Protein AF-A0A919BZ36-F1 (afdb_monomer_lite)

Sequence (73 aa):
MLQIDLSAAPNGTADVLGHVSALRPLPLRSSCSGGFEAEGIDYDRRSGVLRVIVISPGFCVLTDSKTYKFTRG

Organism: NCBI:txid68183

Radius of gyration: 16.8 Å; chains: 1; bounding box: 35×18×52 Å

Foldseek 3Di:
DKDWDWPDDDDPPDDIDTDIDPPDDDPLDDPDDDDKDWPDWDADPVQQKIKTWIAHPDPCSVPPTDIDIDHDD

pLDDT: mean 78.92, std 8.85, range [56.78, 95.0]

Structure (mmCIF, N/CA/C/O backbone):
data_AF-A0A919BZ36-F1
#
_entry.id   AF-A0A919BZ36-F1
#
loop_
_atom_site.group_PDB
_atom_site.id
_atom_site.type_symbol
_atom_site.label_atom_id
_atom_site.label_alt_id
_atom_site.label_comp_id
_atom_site.label_asym_id
_atom_site.label_entity_id
_atom_site.label_seq_id
_atom_site.pdbx_PDB_ins_code
_atom_site.Cartn_x
_atom_site.Cartn_y
_atom_site.Cartn_z
_atom_site.occupancy
_atom_site.B_iso_or_equiv
_atom_site.auth_seq_id
_atom_site.auth_comp_id
_atom_site.auth_asym_id
_atom_site.auth_atom_id
_atom_site.pdbx_PDB_model_num
ATOM 1 N N . MET A 1 1 ? -1.573 0.377 3.468 1.00 62.84 1 MET A N 1
ATOM 2 C CA . MET A 1 1 ? -2.454 0.598 4.640 1.00 62.84 1 MET A CA 1
ATOM 3 C C . MET A 1 1 ? -1.720 0.114 5.869 1.00 62.84 1 MET A C 1
ATOM 5 O O . MET A 1 1 ? -1.190 -0.993 5.824 1.00 62.84 1 MET A O 1
ATOM 9 N N . LEU A 1 2 ? -1.660 0.946 6.902 1.00 75.50 2 LEU A N 1
ATOM 10 C CA . LEU A 1 2 ? -1.061 0.603 8.186 1.00 75.50 2 LEU A CA 1
ATOM 11 C C . LEU A 1 2 ? -2.197 0.377 9.181 1.00 75.50 2 LEU A C 1
ATOM 13 O O . LEU A 1 2 ? -3.138 1.170 9.213 1.00 75.50 2 LEU A O 1
ATOM 17 N N . GLN A 1 3 ? -2.126 -0.711 9.936 1.00 80.25 3 GLN A N 1
ATOM 18 C CA . GLN A 1 3 ? -2.938 -0.909 11.129 1.00 80.25 3 GLN A CA 1
ATOM 19 C C . GLN A 1 3 ? -2.030 -0.760 12.340 1.00 80.25 3 GLN A C 1
ATOM 21 O O . GLN A 1 3 ? -0.863 -1.152 12.309 1.00 80.25 3 GLN A O 1
ATOM 26 N N . ILE A 1 4 ? -2.568 -0.121 13.370 1.00 88.62 4 ILE A N 1
ATOM 27 C CA . ILE A 1 4 ? -1.886 0.080 14.638 1.00 88.62 4 ILE A CA 1
ATOM 28 C C . ILE A 1 4 ? -2.731 -0.640 15.678 1.00 88.62 4 ILE A C 1
ATOM 30 O O . ILE A 1 4 ? -3.839 -0.203 15.987 1.00 88.62 4 ILE A O 1
ATOM 34 N N . ASP A 1 5 ? -2.213 -1.754 16.176 1.00 90.44 5 ASP A N 1
ATOM 35 C CA . ASP A 1 5 ? -2.839 -2.544 17.227 1.00 90.44 5 ASP A CA 1
ATOM 36 C C . ASP A 1 5 ? -2.342 -2.039 18.578 1.00 90.44 5 ASP A C 1
ATOM 38 O O . ASP A 1 5 ? -1.146 -2.090 18.865 1.00 90.44 5 ASP A O 1
ATOM 42 N N . LEU A 1 6 ? -3.248 -1.511 19.396 1.00 93.56 6 LEU A N 1
ATOM 43 C CA . LEU A 1 6 ? -2.917 -0.956 20.707 1.00 93.56 6 LEU A CA 1
ATOM 44 C C . LEU A 1 6 ? -3.096 -2.018 21.793 1.00 93.56 6 LEU A C 1
ATOM 46 O O . LEU A 1 6 ? -4.098 -2.733 21.803 1.00 93.56 6 LEU A O 1
ATOM 50 N N . SER A 1 7 ? -2.153 -2.098 22.735 1.00 93.94 7 SER A N 1
ATOM 51 C CA . SER A 1 7 ? -2.222 -3.051 23.852 1.00 93.94 7 SER A CA 1
ATOM 52 C C . SER A 1 7 ? -3.359 -2.754 24.839 1.00 93.94 7 SER A C 1
ATOM 54 O O . SER A 1 7 ? -3.789 -3.646 25.568 1.00 93.94 7 SER A O 1
ATOM 56 N N . ALA A 1 8 ? -3.846 -1.512 24.865 1.00 91.50 8 ALA A N 1
ATOM 57 C CA . ALA A 1 8 ? -4.982 -1.057 25.658 1.00 91.50 8 ALA A CA 1
ATOM 58 C C . ALA A 1 8 ? -5.633 0.181 25.012 1.00 91.50 8 ALA A C 1
ATOM 60 O O . ALA A 1 8 ? -5.082 0.786 24.094 1.00 91.50 8 ALA A O 1
ATOM 61 N N . ALA A 1 9 ? -6.809 0.586 25.493 1.00 91.38 9 ALA A N 1
ATOM 62 C CA . ALA A 1 9 ? -7.428 1.836 25.058 1.00 91.38 9 ALA A CA 1
ATOM 63 C C . ALA A 1 9 ? -6.649 3.053 25.608 1.00 91.38 9 ALA A C 1
ATOM 65 O O . ALA A 1 9 ? -6.380 3.091 26.812 1.00 91.38 9 ALA A O 1
ATOM 66 N N . PRO A 1 10 ? -6.319 4.068 24.783 1.00 91.75 10 PRO A N 1
ATOM 67 C CA . PRO A 1 10 ? -5.710 5.303 25.270 1.00 91.75 10 PRO A CA 1
ATOM 68 C C . PRO A 1 10 ? -6.649 6.041 26.229 1.00 91.75 10 PRO A C 1
ATOM 70 O O . PRO A 1 10 ? -7.793 6.327 25.883 1.00 91.75 10 PRO A O 1
ATOM 73 N N . ASN A 1 11 ? -6.159 6.369 27.424 1.00 92.12 11 ASN A N 1
ATOM 74 C CA . ASN A 1 11 ? -6.929 7.053 28.471 1.00 92.12 11 ASN A CA 1
ATOM 75 C C . ASN A 1 11 ? -6.305 8.388 28.924 1.00 92.12 11 ASN A C 1
ATOM 77 O O . ASN A 1 11 ? -6.824 9.032 29.832 1.00 92.12 11 ASN A O 1
ATOM 81 N N . GLY A 1 12 ? -5.200 8.805 28.298 1.00 90.38 12 GLY A N 1
ATOM 82 C CA . GLY A 1 12 ? -4.547 10.092 28.548 1.00 90.38 12 GLY A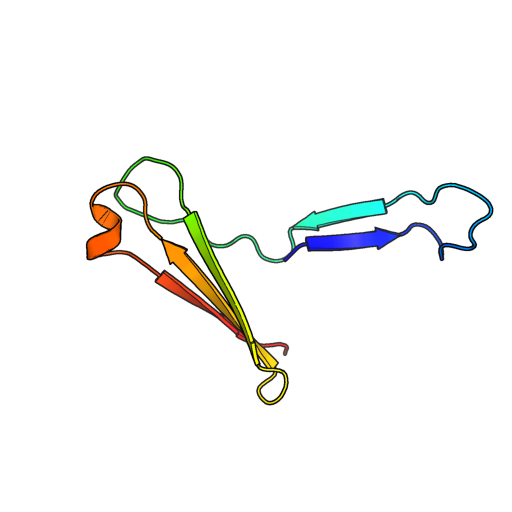 CA 1
ATOM 83 C C . GLY A 1 12 ? -3.677 10.164 29.806 1.00 90.38 12 GLY A C 1
ATOM 84 O O . GLY A 1 12 ? -3.163 11.237 30.100 1.00 90.38 12 GLY A O 1
ATOM 85 N N . THR A 1 13 ? -3.492 9.065 30.547 1.00 93.06 13 THR A N 1
ATOM 86 C CA . THR A 1 13 ? -2.688 9.063 31.785 1.00 93.06 13 THR A CA 1
ATOM 87 C C . THR A 1 13 ? -1.304 8.436 31.626 1.00 93.06 13 THR A C 1
ATOM 89 O O . THR A 1 13 ? -0.447 8.648 32.479 1.00 93.06 13 THR A O 1
ATOM 92 N N . ALA A 1 14 ? -1.088 7.637 30.578 1.00 91.56 14 ALA A N 1
ATOM 93 C CA . ALA A 1 14 ? 0.177 6.962 30.294 1.00 91.56 14 ALA A CA 1
ATOM 94 C C . ALA A 1 14 ? 0.294 6.583 28.807 1.00 91.56 14 ALA A C 1
ATOM 96 O O . ALA A 1 14 ? -0.704 6.572 28.079 1.00 91.56 14 ALA A O 1
ATOM 97 N N . ASP A 1 15 ? 1.509 6.229 28.389 1.00 93.88 15 ASP A N 1
ATOM 98 C CA . ASP A 1 15 ? 1.788 5.707 27.051 1.00 93.88 15 ASP A CA 1
ATOM 99 C C . ASP A 1 15 ? 1.184 4.306 26.854 1.00 93.88 15 ASP A C 1
ATOM 101 O O . ASP A 1 15 ? 1.182 3.470 27.761 1.00 93.88 15 ASP A O 1
ATOM 105 N N . VAL A 1 16 ? 0.702 4.035 25.637 1.00 94.56 16 VAL A N 1
ATOM 106 C CA . VAL A 1 16 ? 0.172 2.727 25.227 1.00 94.56 16 VAL A CA 1
ATOM 107 C C . VAL A 1 16 ? 1.073 2.138 24.150 1.00 94.56 16 VAL A C 1
ATOM 109 O O . VAL A 1 16 ? 1.376 2.793 23.153 1.00 94.56 16 VAL A O 1
ATOM 112 N N . LEU A 1 17 ? 1.475 0.879 24.328 1.00 95.00 17 LEU A N 1
ATOM 113 C CA . LEU A 1 17 ? 2.258 0.166 23.325 1.00 95.00 17 LEU A CA 1
ATOM 114 C C . LEU A 1 17 ? 1.401 -0.104 22.084 1.00 95.00 17 LEU A C 1
ATOM 116 O O . LEU A 1 17 ? 0.308 -0.663 22.178 1.00 95.00 17 LEU A O 1
ATOM 120 N N . GLY A 1 18 ? 1.926 0.278 20.922 1.00 91.62 18 GLY A N 1
ATOM 121 C CA . GLY A 1 18 ? 1.321 0.018 19.622 1.00 91.62 18 GLY A CA 1
ATOM 122 C C . GLY A 1 18 ? 2.187 -0.915 18.783 1.00 91.62 18 GLY A C 1
ATOM 123 O O . GLY A 1 18 ? 3.398 -0.720 18.685 1.00 91.62 18 GLY A O 1
ATOM 124 N N . HIS A 1 19 ? 1.569 -1.905 18.145 1.00 92.12 19 HIS A N 1
ATOM 125 C CA . HIS A 1 19 ? 2.201 -2.708 17.107 1.00 92.12 19 HIS A CA 1
ATOM 126 C C . HIS A 1 19 ? 1.736 -2.231 15.731 1.00 92.12 19 HIS A C 1
ATOM 128 O O . HIS A 1 19 ? 0.539 -2.175 15.457 1.00 92.12 19 HIS A O 1
ATOM 134 N N . VAL A 1 20 ? 2.684 -1.877 14.862 1.00 87.75 20 VAL A N 1
ATOM 135 C CA . VAL A 1 20 ? 2.384 -1.412 13.505 1.00 87.75 20 VAL A CA 1
ATOM 136 C C . VAL A 1 20 ? 2.487 -2.583 12.541 1.00 87.75 20 VAL A C 1
ATOM 138 O O . VAL A 1 20 ? 3.568 -3.132 12.338 1.00 87.75 20 VAL A O 1
ATOM 141 N N . SER A 1 21 ? 1.373 -2.924 11.901 1.00 80.88 21 SER A N 1
ATOM 142 C CA . SER A 1 21 ? 1.317 -3.949 10.867 1.00 80.88 21 SER A CA 1
ATOM 143 C C . SER A 1 21 ? 1.033 -3.333 9.494 1.00 80.88 21 SER A C 1
ATOM 145 O O . SER A 1 21 ? 0.111 -2.534 9.287 1.00 80.88 21 SER A O 1
ATOM 147 N N . ALA A 1 22 ? 1.849 -3.711 8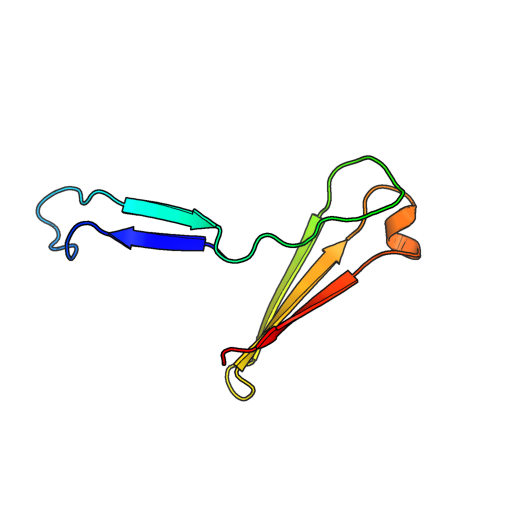.510 1.00 79.69 22 ALA A N 1
ATOM 148 C CA . ALA A 1 22 ? 1.608 -3.382 7.112 1.00 79.69 22 ALA A CA 1
ATOM 149 C C . ALA A 1 22 ? 0.669 -4.434 6.509 1.00 79.69 22 ALA A C 1
ATOM 151 O O . ALA A 1 22 ? 1.103 -5.480 6.040 1.00 79.69 22 ALA A O 1
ATOM 152 N N . LEU A 1 23 ? -0.636 -4.161 6.523 1.00 62.88 23 LEU A N 1
ATOM 153 C CA . LEU A 1 23 ? -1.646 -5.163 6.161 1.00 62.88 23 LEU A CA 1
ATOM 154 C C . LEU A 1 23 ? -1.703 -5.499 4.672 1.00 62.88 23 LEU A C 1
ATOM 156 O O . LEU A 1 23 ? -2.132 -6.581 4.286 1.00 62.88 23 LEU A O 1
ATOM 160 N N . ARG A 1 24 ? -1.371 -4.529 3.819 1.00 66.00 24 ARG A N 1
ATOM 161 C CA . ARG A 1 24 ? -1.504 -4.647 2.361 1.00 66.00 24 ARG A CA 1
ATOM 162 C C . ARG A 1 24 ? -0.349 -3.926 1.677 1.00 66.00 24 ARG A C 1
ATOM 164 O O . ARG A 1 24 ? -0.551 -2.807 1.192 1.00 66.00 24 ARG A O 1
ATOM 171 N N . PRO A 1 25 ? 0.868 -4.499 1.713 1.00 69.88 25 PRO A N 1
ATOM 172 C CA . PRO A 1 25 ? 1.961 -4.001 0.896 1.00 69.88 25 PRO A CA 1
ATOM 173 C C . PRO A 1 25 ? 1.567 -4.143 -0.576 1.00 69.88 25 PRO A C 1
ATOM 175 O O . PRO A 1 25 ? 1.017 -5.162 -0.996 1.00 69.88 25 PRO A O 1
ATOM 178 N N . LEU A 1 26 ? 1.794 -3.090 -1.356 1.00 72.50 26 LEU A N 1
ATOM 179 C CA . LEU A 1 26 ? 1.539 -3.129 -2.791 1.00 72.50 26 LEU A CA 1
ATOM 180 C C . LEU A 1 26 ? 2.580 -4.053 -3.431 1.00 72.50 26 LEU A C 1
ATOM 182 O O . LEU A 1 26 ? 3.750 -3.988 -3.047 1.00 72.50 26 LEU A O 1
ATOM 186 N N . PRO A 1 27 ? 2.205 -4.906 -4.397 1.00 69.88 27 PRO A N 1
ATOM 187 C CA . PRO A 1 27 ? 3.187 -5.665 -5.152 1.00 69.88 27 PRO A CA 1
ATOM 188 C C . PRO A 1 27 ? 3.943 -4.697 -6.072 1.00 69.88 27 PRO A C 1
ATOM 190 O O . PRO A 1 27 ? 3.547 -4.448 -7.206 1.00 69.88 27 PRO A O 1
ATOM 193 N N . LEU A 1 28 ? 5.024 -4.111 -5.560 1.00 70.25 28 LEU A N 1
ATOM 194 C CA . LEU A 1 28 ? 5.896 -3.185 -6.281 1.00 70.25 28 LEU A CA 1
ATOM 195 C C . LEU A 1 28 ? 6.725 -3.962 -7.311 1.00 70.25 28 LEU A C 1
ATOM 197 O O . LEU A 1 28 ? 7.843 -4.394 -7.040 1.00 70.25 28 LEU A O 1
ATOM 201 N N . ARG A 1 29 ? 6.127 -4.228 -8.474 1.00 74.56 29 ARG A N 1
ATOM 202 C CA . ARG A 1 29 ? 6.748 -4.978 -9.568 1.00 74.56 29 ARG A CA 1
ATOM 203 C C . ARG A 1 29 ? 6.906 -4.078 -10.780 1.00 74.56 29 ARG A C 1
ATOM 205 O O . ARG A 1 29 ? 5.905 -3.586 -11.291 1.00 74.56 29 ARG A O 1
ATOM 212 N N . SER A 1 30 ? 8.144 -3.936 -11.240 1.00 70.62 30 SER A N 1
ATOM 213 C CA . SER A 1 30 ? 8.487 -3.304 -12.510 1.00 70.62 30 SER A CA 1
ATOM 214 C C . SER A 1 30 ? 9.731 -3.962 -13.101 1.00 70.62 30 SER A C 1
ATOM 216 O O . SER A 1 30 ? 10.505 -4.594 -12.379 1.00 70.62 30 SER A O 1
ATOM 218 N N . SER A 1 31 ? 9.916 -3.826 -14.415 1.00 74.44 31 SER A N 1
ATOM 219 C CA . SER A 1 31 ? 11.152 -4.205 -15.111 1.00 74.44 31 SER A CA 1
ATOM 220 C C . SER A 1 31 ? 12.265 -3.165 -14.951 1.00 74.44 31 SER A C 1
ATOM 222 O O . SER A 1 31 ? 13.422 -3.471 -15.228 1.00 74.44 31 SER A O 1
ATOM 224 N N . CYS A 1 32 ? 11.929 -1.943 -14.522 1.00 74.62 32 CYS A N 1
ATOM 225 C CA . CYS A 1 32 ? 12.903 -0.905 -14.199 1.00 74.62 32 CYS A CA 1
ATOM 226 C C . CYS A 1 32 ? 13.376 -1.024 -12.743 1.00 74.62 32 CYS A C 1
ATOM 228 O O . CYS A 1 32 ? 12.595 -1.337 -11.844 1.00 74.62 32 CYS A O 1
ATOM 230 N N . SER A 1 33 ? 14.656 -0.733 -12.505 1.00 73.81 33 SER A N 1
ATOM 231 C CA . SER A 1 33 ? 15.213 -0.578 -11.160 1.00 73.81 33 SER A CA 1
ATOM 232 C C . SER A 1 33 ? 15.011 0.852 -10.648 1.00 73.81 33 SER A C 1
ATOM 234 O O . SER A 1 33 ? 15.035 1.809 -11.419 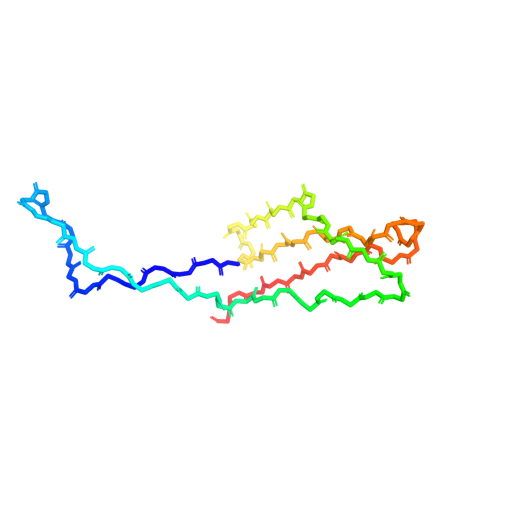1.00 73.81 33 SER A O 1
ATOM 236 N N . GLY A 1 34 ? 14.810 1.004 -9.338 1.00 73.44 34 GLY A N 1
ATOM 237 C CA . GLY A 1 34 ? 14.634 2.305 -8.689 1.00 73.44 34 GLY A CA 1
ATOM 238 C C . GLY A 1 34 ? 13.527 2.304 -7.637 1.00 73.44 34 GLY A C 1
ATOM 239 O O . GLY A 1 34 ? 12.985 1.256 -7.287 1.00 73.44 34 GLY A O 1
ATOM 240 N N . GLY A 1 35 ? 13.215 3.491 -7.115 1.00 72.81 35 GLY A N 1
ATOM 241 C CA . GLY A 1 35 ? 12.132 3.693 -6.154 1.00 72.81 35 GLY A CA 1
ATOM 242 C C . GLY A 1 35 ? 10.771 3.809 -6.837 1.00 72.81 35 GLY A C 1
ATOM 243 O O . GLY A 1 35 ? 10.648 4.451 -7.875 1.00 72.81 35 GLY A O 1
ATOM 244 N N . PHE A 1 36 ? 9.751 3.196 -6.242 1.00 72.94 36 PHE A N 1
ATOM 245 C CA . PHE A 1 36 ? 8.360 3.407 -6.639 1.00 72.94 36 PHE A CA 1
ATOM 246 C C . PHE A 1 36 ? 7.796 4.612 -5.894 1.00 72.94 36 PHE A C 1
ATOM 248 O O . PHE A 1 36 ? 8.047 4.765 -4.697 1.00 72.94 36 PHE A O 1
ATOM 255 N N . GLU A 1 37 ? 6.980 5.408 -6.574 1.00 69.31 37 GLU A N 1
ATOM 256 C CA . GLU A 1 37 ? 6.275 6.532 -5.960 1.00 69.31 37 GLU A CA 1
ATOM 257 C C . GLU A 1 37 ? 4.779 6.230 -5.880 1.00 69.31 37 GLU A C 1
ATOM 259 O O . GLU A 1 37 ? 4.172 5.722 -6.823 1.00 69.31 37 GLU A O 1
ATOM 264 N N . ALA A 1 38 ? 4.169 6.504 -4.728 1.00 70.50 38 ALA A N 1
ATOM 265 C CA . ALA A 1 38 ? 2.722 6.428 -4.573 1.00 70.50 38 ALA A CA 1
ATOM 266 C C . ALA A 1 38 ? 2.146 7.827 -4.803 1.00 70.50 38 ALA A C 1
ATOM 268 O O . ALA A 1 38 ? 2.268 8.692 -3.940 1.00 70.50 38 ALA A O 1
ATOM 269 N N . GLU A 1 39 ? 1.537 8.047 -5.966 1.00 66.19 39 GLU A N 1
ATOM 270 C CA . GLU A 1 39 ? 1.044 9.372 -6.366 1.00 66.19 39 GLU A CA 1
ATOM 271 C C . GLU A 1 39 ? -0.264 9.738 -5.649 1.00 66.19 39 GLU A C 1
ATOM 273 O O . GLU A 1 39 ? -0.539 10.905 -5.381 1.00 66.19 39 GLU A O 1
ATOM 278 N N . GLY A 1 40 ? -1.072 8.741 -5.277 1.00 65.44 40 GLY A N 1
ATOM 279 C CA . GLY A 1 40 ? -2.333 9.006 -4.600 1.00 65.44 40 GLY A CA 1
ATOM 280 C C . GLY A 1 40 ? -3.044 7.771 -4.071 1.00 65.44 40 GLY A C 1
ATOM 281 O O . GLY A 1 40 ? -2.918 6.658 -4.594 1.00 65.44 40 GLY A O 1
ATOM 282 N N . ILE A 1 41 ? -3.823 7.998 -3.014 1.00 74.00 41 ILE A N 1
ATOM 283 C CA . ILE A 1 41 ? -4.728 7.025 -2.409 1.00 74.00 41 ILE A CA 1
ATOM 284 C C . ILE A 1 41 ? -6.118 7.653 -2.401 1.00 74.00 41 ILE A C 1
ATOM 286 O O . ILE A 1 41 ? -6.310 8.722 -1.831 1.00 74.00 41 ILE A O 1
ATOM 290 N N . ASP A 1 42 ? -7.082 6.977 -3.011 1.00 79.19 42 ASP A N 1
ATOM 291 C CA . ASP A 1 42 ? -8.467 7.430 -3.076 1.00 79.19 42 ASP A CA 1
ATOM 292 C C . ASP A 1 42 ? -9.393 6.363 -2.493 1.00 79.19 42 ASP A C 1
ATOM 294 O O . ASP A 1 42 ? -9.314 5.192 -2.864 1.00 79.19 42 ASP A O 1
ATOM 298 N N . TYR A 1 43 ? -10.253 6.754 -1.554 1.00 79.44 43 TYR A N 1
ATOM 299 C CA . TYR A 1 43 ? -11.208 5.848 -0.926 1.00 79.44 43 TYR A CA 1
ATOM 300 C C . TYR A 1 43 ? -12.636 6.295 -1.211 1.00 79.44 43 TYR A C 1
ATOM 302 O O . TYR A 1 43 ? -13.108 7.299 -0.675 1.00 79.44 43 TYR A O 1
ATOM 310 N N . ASP A 1 44 ? -13.352 5.492 -1.993 1.00 81.50 44 ASP A N 1
ATOM 311 C CA . ASP A 1 44 ? -14.780 5.672 -2.200 1.00 81.50 44 ASP A CA 1
ATOM 312 C C . ASP A 1 44 ? -15.550 4.994 -1.058 1.00 81.50 44 ASP A C 1
ATOM 314 O O . ASP A 1 44 ? -15.623 3.767 -0.956 1.00 81.50 44 ASP A O 1
ATOM 318 N N . ARG A 1 45 ? -16.155 5.812 -0.189 1.00 80.25 45 ARG A N 1
ATOM 319 C CA . ARG A 1 45 ? -16.973 5.343 0.941 1.00 80.25 45 ARG A CA 1
ATOM 320 C C . ARG A 1 45 ? -18.275 4.670 0.513 1.00 80.25 45 ARG A C 1
ATOM 322 O O . ARG A 1 45 ? -18.792 3.861 1.278 1.00 80.25 45 ARG A O 1
ATOM 329 N N . ARG A 1 46 ? -18.827 5.026 -0.650 1.00 84.12 46 ARG A N 1
ATOM 330 C CA . ARG A 1 46 ? -20.088 4.475 -1.162 1.00 84.12 46 ARG A CA 1
ATOM 331 C C . ARG A 1 46 ? -19.871 3.075 -1.717 1.00 84.12 46 ARG A C 1
ATOM 333 O O . ARG A 1 46 ? -20.705 2.206 -1.489 1.00 84.12 46 ARG A O 1
ATOM 340 N N . SER A 1 47 ? -18.767 2.863 -2.430 1.00 81.88 47 SER A N 1
ATOM 341 C CA . SER A 1 47 ? -18.433 1.559 -3.008 1.00 81.88 47 SER A CA 1
ATOM 342 C C . SER A 1 47 ? -17.513 0.705 -2.125 1.00 81.88 47 SER A C 1
ATOM 344 O O . SER A 1 47 ? -17.306 -0.466 -2.427 1.00 81.88 47 SER A O 1
ATOM 346 N N . GLY A 1 48 ? -16.921 1.272 -1.068 1.00 81.56 48 GLY A N 1
ATOM 347 C CA . GLY A 1 48 ? -15.946 0.588 -0.211 1.00 81.56 48 GLY A CA 1
ATOM 348 C C . GLY A 1 48 ? -14.638 0.236 -0.930 1.00 81.56 48 GLY A C 1
ATOM 349 O O . GLY A 1 48 ? -13.937 -0.689 -0.510 1.00 81.56 48 GLY A O 1
ATOM 350 N N . VAL A 1 49 ? -14.322 0.933 -2.029 1.00 82.19 49 VAL A N 1
ATOM 351 C CA . VAL A 1 49 ? -13.135 0.671 -2.854 1.00 82.19 49 VAL A CA 1
ATOM 352 C C . VAL A 1 49 ? -12.038 1.660 -2.494 1.00 82.19 49 VAL A C 1
ATOM 354 O O . VAL A 1 49 ? -12.200 2.869 -2.635 1.00 82.19 49 VAL A O 1
ATOM 357 N N . LEU A 1 50 ? -10.891 1.129 -2.090 1.00 81.12 50 LEU A N 1
ATOM 358 C CA . LEU A 1 50 ? -9.646 1.870 -1.956 1.00 81.12 50 LEU A CA 1
ATOM 359 C C . LEU A 1 50 ? -8.821 1.695 -3.232 1.00 81.12 50 LEU A C 1
ATOM 361 O O . LEU A 1 50 ? -8.482 0.574 -3.610 1.00 81.12 50 LEU A O 1
ATOM 365 N N . ARG A 1 51 ? -8.478 2.797 -3.885 1.00 83.12 51 ARG A N 1
ATOM 366 C CA . ARG A 1 51 ? -7.624 2.849 -5.068 1.00 83.12 51 ARG A CA 1
ATOM 367 C C . ARG A 1 51 ? -6.269 3.412 -4.684 1.00 83.12 51 ARG A C 1
ATOM 369 O O . ARG A 1 51 ? -6.195 4.393 -3.952 1.00 83.12 51 ARG A O 1
ATOM 376 N N . VAL A 1 52 ? -5.208 2.794 -5.179 1.00 80.00 52 VAL A N 1
ATOM 377 C CA . VAL A 1 52 ? -3.839 3.263 -4.969 1.00 80.00 52 VAL A CA 1
ATOM 378 C C . VAL A 1 52 ? -3.132 3.308 -6.308 1.00 80.00 52 VAL A C 1
ATOM 380 O O . VAL A 1 52 ? -3.103 2.301 -7.015 1.00 80.00 52 VAL A O 1
ATOM 383 N N . ILE A 1 53 ? -2.579 4.465 -6.648 1.00 77.75 53 ILE A N 1
ATOM 384 C CA . ILE A 1 53 ? -1.826 4.670 -7.884 1.00 77.75 53 ILE A CA 1
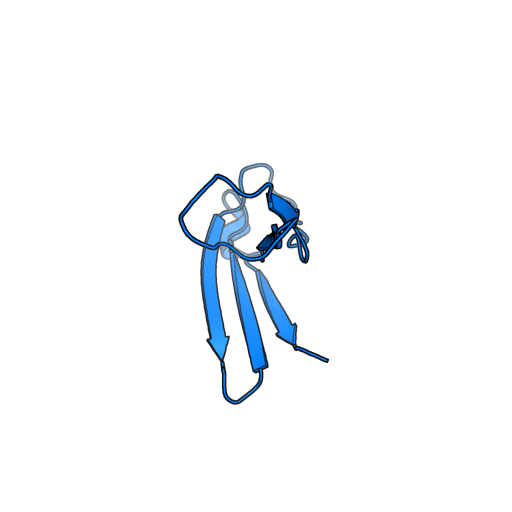ATOM 385 C C . ILE A 1 53 ? -0.346 4.558 -7.542 1.00 77.75 53 ILE A C 1
ATOM 387 O O . ILE A 1 53 ? 0.151 5.260 -6.661 1.00 77.75 53 ILE A O 1
ATOM 391 N N . VAL A 1 54 ? 0.335 3.635 -8.211 1.00 79.75 54 VAL A N 1
ATOM 392 C CA . VAL A 1 54 ? 1.768 3.401 -8.064 1.00 79.75 54 VAL A CA 1
ATOM 393 C C . VAL A 1 54 ? 2.444 3.740 -9.373 1.00 79.75 54 VAL A C 1
ATOM 395 O O . VAL A 1 54 ? 2.135 3.160 -10.418 1.00 79.75 54 VAL A O 1
ATOM 398 N N . ILE A 1 55 ? 3.394 4.652 -9.278 1.00 80.88 55 ILE A N 1
ATOM 399 C CA . ILE A 1 55 ? 4.242 5.084 -10.366 1.00 80.88 55 ILE A CA 1
ATOM 400 C C . ILE A 1 55 ? 5.511 4.245 -10.360 1.00 80.88 55 ILE A C 1
ATOM 402 O O . ILE A 1 55 ? 6.187 4.090 -9.337 1.00 80.88 55 ILE A O 1
ATOM 406 N N . SER A 1 56 ? 5.791 3.657 -11.520 1.00 77.31 56 SER A N 1
ATOM 407 C CA . SER A 1 56 ? 6.963 2.816 -11.729 1.00 77.31 56 SER A CA 1
ATOM 408 C C . SER A 1 56 ? 8.234 3.660 -11.887 1.00 77.31 56 SER A C 1
ATOM 410 O O . SER A 1 56 ? 8.173 4.762 -12.432 1.00 77.31 56 SER A O 1
ATOM 412 N N . PRO A 1 57 ? 9.395 3.150 -11.441 1.00 74.88 57 PRO A N 1
ATOM 413 C CA . PRO A 1 57 ? 10.657 3.882 -11.482 1.00 74.88 57 PRO A CA 1
ATOM 414 C C . PRO A 1 57 ? 11.139 4.198 -12.905 1.00 74.88 57 PRO A C 1
ATOM 416 O O . PRO A 1 57 ? 10.969 3.407 -13.836 1.00 74.88 57 PRO A O 1
ATOM 419 N N . GLY A 1 58 ? 11.847 5.322 -13.052 1.00 78.25 58 GLY A N 1
ATOM 420 C CA . GLY A 1 58 ? 12.548 5.692 -14.286 1.00 78.25 58 GLY A CA 1
ATOM 421 C C . GLY A 1 58 ? 11.612 5.854 -15.488 1.00 78.25 58 GLY A C 1
ATOM 422 O O . GLY A 1 58 ? 10.491 6.333 -15.356 1.00 78.25 58 GLY A O 1
ATOM 423 N N . PHE A 1 59 ? 12.057 5.436 -16.678 1.00 79.75 59 PHE A N 1
ATOM 424 C CA . PHE A 1 59 ? 11.242 5.527 -17.900 1.00 79.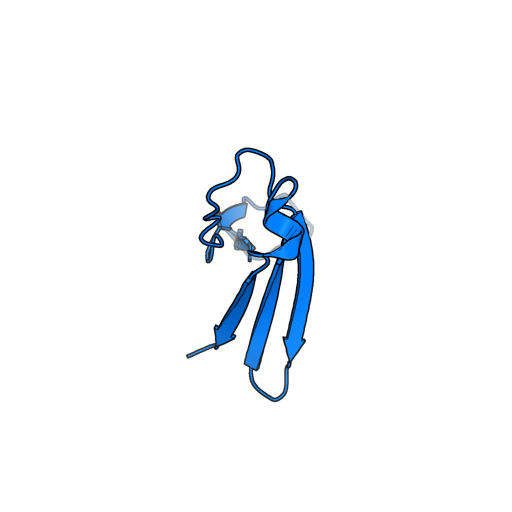75 59 PHE A CA 1
ATOM 425 C C . PHE A 1 59 ? 9.994 4.621 -17.867 1.00 79.75 59 PHE A C 1
ATOM 427 O O . PHE A 1 59 ? 9.041 4.861 -18.607 1.00 79.75 59 PHE A O 1
ATOM 434 N N . CYS A 1 60 ? 9.952 3.618 -16.978 1.00 76.44 60 CYS A N 1
ATOM 435 C CA . CYS A 1 60 ? 8.791 2.739 -16.841 1.00 76.44 60 CYS A CA 1
ATOM 436 C C . CYS A 1 60 ? 7.534 3.467 -16.326 1.00 76.44 60 CYS A C 1
ATOM 438 O O . CYS A 1 60 ? 6.443 2.912 -16.437 1.00 76.44 60 CYS A O 1
ATOM 440 N N . VAL A 1 61 ? 7.628 4.713 -15.840 1.00 75.56 61 VAL A N 1
ATOM 441 C CA . VAL A 1 61 ? 6.448 5.555 -15.553 1.00 75.56 61 VAL A CA 1
ATOM 442 C C . VAL A 1 61 ? 5.486 5.659 -16.744 1.00 75.56 61 VAL A C 1
ATOM 444 O O . VAL A 1 61 ? 4.270 5.656 -16.553 1.00 75.56 61 VAL A O 1
ATOM 447 N N . LEU A 1 62 ? 6.011 5.689 -17.975 1.00 74.06 62 LEU A N 1
ATOM 448 C CA . LEU A 1 62 ? 5.214 5.876 -19.193 1.00 74.06 62 LEU A CA 1
ATOM 449 C C . LEU A 1 62 ? 4.473 4.612 -19.643 1.00 74.06 62 LEU A C 1
ATOM 451 O O . LEU A 1 62 ? 3.525 4.705 -20.419 1.00 74.06 62 LEU A O 1
ATOM 455 N N . THR A 1 63 ? 4.911 3.434 -19.197 1.00 73.06 63 THR A N 1
ATOM 456 C CA . THR A 1 63 ? 4.438 2.148 -19.733 1.00 73.06 63 THR A CA 1
ATOM 457 C C . THR A 1 63 ? 3.923 1.182 -18.670 1.00 73.06 63 THR A C 1
ATOM 459 O O . THR A 1 63 ? 3.200 0.249 -19.008 1.00 73.06 63 THR A O 1
ATOM 462 N N . ASP A 1 64 ? 4.264 1.392 -17.397 1.00 70.81 64 ASP A N 1
ATOM 463 C CA . ASP A 1 64 ? 4.070 0.405 -16.330 1.00 70.81 64 ASP A CA 1
ATOM 464 C C . ASP A 1 64 ? 3.556 1.023 -15.018 1.00 70.81 64 ASP A C 1
ATOM 466 O O . ASP A 1 64 ? 3.702 0.434 -13.948 1.00 70.81 64 ASP A O 1
ATOM 470 N N . SER A 1 65 ? 2.943 2.207 -15.066 1.00 70.62 65 SER A N 1
ATOM 471 C CA . SER A 1 65 ? 2.217 2.757 -13.912 1.00 70.62 65 SER A CA 1
ATOM 472 C C . SER A 1 65 ? 0.953 1.931 -13.644 1.00 70.62 65 SER A C 1
ATOM 474 O O . SER A 1 65 ? 0.202 1.603 -14.566 1.00 70.62 65 SER A O 1
ATOM 476 N N . LYS A 1 66 ? 0.718 1.545 -12.383 1.00 75.38 66 LYS A N 1
ATOM 477 C CA . LYS A 1 66 ? -0.346 0.597 -12.003 1.00 75.38 66 LYS A CA 1
ATOM 478 C C . LYS A 1 66 ? -1.312 1.209 -10.999 1.00 75.38 66 LYS A C 1
ATOM 480 O O . LYS A 1 66 ? -0.903 1.786 -9.995 1.00 75.38 66 LYS A O 1
ATOM 485 N N . THR A 1 67 ? -2.602 0.967 -11.215 1.00 78.62 67 THR A N 1
ATOM 486 C CA . THR A 1 67 ? -3.662 1.317 -10.262 1.00 78.62 67 THR A CA 1
ATOM 487 C C . THR A 1 67 ? -4.176 0.060 -9.571 1.00 78.62 67 THR A C 1
ATOM 489 O O . THR A 1 67 ? -4.819 -0.787 -10.191 1.00 78.62 67 THR A O 1
ATOM 492 N N . TYR A 1 68 ? -3.931 -0.049 -8.270 1.00 76.25 68 TYR A N 1
ATOM 493 C CA . TYR A 1 68 ? -4.434 -1.127 -7.426 1.00 76.25 68 TYR A CA 1
ATOM 494 C C . TYR A 1 68 ? -5.805 -0.773 -6.869 1.00 76.25 68 TYR A C 1
ATOM 496 O O . TYR A 1 68 ? -6.023 0.349 -6.418 1.00 76.25 68 TYR A O 1
ATOM 504 N N . LYS A 1 69 ? -6.726 -1.738 -6.869 1.00 80.19 69 LYS A N 1
ATOM 505 C CA . LYS A 1 69 ? -8.051 -1.600 -6.257 1.00 80.19 69 LYS A CA 1
ATOM 506 C C . LYS A 1 69 ? -8.203 -2.631 -5.150 1.00 80.19 69 LYS A C 1
ATOM 508 O O . LYS A 1 69 ? -8.000 -3.818 -5.380 1.00 80.19 69 LYS A O 1
ATOM 513 N N . PHE A 1 70 ? -8.596 -2.174 -3.972 1.00 79.12 70 PHE A N 1
ATOM 514 C CA . PHE A 1 70 ? -8.888 -3.007 -2.819 1.00 79.12 70 PHE A CA 1
ATOM 515 C C . PHE A 1 70 ? -10.344 -2.816 -2.416 1.00 79.12 70 PHE A C 1
ATOM 517 O O . PHE A 1 70 ? -10.763 -1.698 -2.127 1.00 79.12 70 PHE A O 1
ATOM 524 N N . THR A 1 71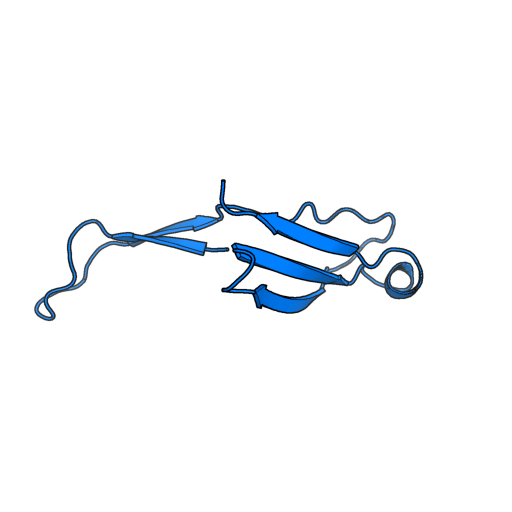 ? -11.102 -3.902 -2.354 1.00 78.94 71 THR A N 1
ATOM 525 C CA . THR A 1 71 ? -12.449 -3.923 -1.779 1.00 78.94 71 THR A CA 1
ATOM 526 C C . THR A 1 71 ? -12.385 -4.424 -0.341 1.00 78.94 71 THR A C 1
ATOM 528 O O . THR A 1 71 ? -11.483 -5.180 0.037 1.00 78.94 71 THR A O 1
ATOM 531 N N . ARG A 1 72 ? -13.317 -3.966 0.492 1.00 66.00 72 ARG A N 1
ATOM 532 C CA . ARG A 1 72 ? -13.591 -4.594 1.784 1.00 66.00 72 ARG A CA 1
ATOM 533 C C . ARG A 1 72 ? -14.589 -5.728 1.524 1.00 66.00 72 ARG A C 1
ATOM 535 O O . ARG A 1 72 ? -15.658 -5.451 0.988 1.00 66.00 72 ARG A O 1
ATOM 542 N N . GLY A 1 73 ? -14.178 -6.969 1.788 1.00 56.78 73 GLY A N 1
ATOM 543 C CA . GLY A 1 73 ? -15.073 -8.133 1.797 1.00 56.78 73 GLY A CA 1
ATOM 544 C C . GLY A 1 73 ? -16.011 -8.099 2.992 1.00 56.78 73 GLY A C 1
ATOM 545 O O . GLY A 1 73 ? -15.619 -7.480 4.011 1.00 56.78 73 GLY A O 1
#

Secondary structure (DSSP, 8-state):
-EEEEESS---SSS---EEEEE--------SS-S--EEEEEEEETTTTEEEEEEEPSGGGHHHH-EEEEEE--